Protein AF-A0A2V9WUR1-F1 (afdb_monomer_lite)

pLDDT: mean 77.92, std 10.71, range [49.41, 89.31]

Sequence (133 aa):
MDIHKETISIAVMNGEGKVVMESIIETKASTILQCIQGIHGDLHVTLEEGTWAAWLYDLLKPHVTELVVCDPRKNALMKEGNKSDKIDARKLADLLRGGYLRPVYHGENGLRTLKELARSYLTISKDLTRVMN

Secondary structure (DSSP, 8-state):
-EE-SSEEEEEEE-TTS-EEEEEEEES-HHHHHHHHHTS-S--EEEEESSTTHHHHHHHHTTT-SEEEEE-HHHHGGG--S---HHHHHHHHHHHHHTT---B-----THHHHHHHHHHHHHHHHHHHHHHH-

Foldseek 3Di:
DEDDPFWAWAWDADLVLDTPDTDIGTPDLVRVLVVLVVDDDQAADEYEDDPCLLVVCVSCVVRHNHYAYAHVVVCVVVPPDDDDSNVVNSVRNVCVSVVVGDGDDPDPPVVVVVVVVVVVVVVVVVVVVVVVD

Radius of gyration: 17.42 Å; chains: 1; bounding box: 51×37×45 Å

Structure (mmCIF, N/CA/C/O backbone):
data_AF-A0A2V9WUR1-F1
#
_entry.id   AF-A0A2V9WUR1-F1
#
loop_
_atom_site.group_PDB
_atom_site.id
_atom_site.type_symbol
_atom_site.label_atom_id
_atom_site.label_alt_id
_atom_site.label_comp_id
_atom_site.label_asym_id
_atom_site.label_entity_id
_atom_site.label_seq_id
_atom_site.pdbx_PDB_ins_code
_atom_site.Cartn_x
_atom_site.Cartn_y
_atom_site.Cartn_z
_atom_site.occupancy
_atom_site.B_iso_or_equiv
_atom_site.auth_seq_id
_atom_site.auth_comp_id
_atom_site.auth_asym_id
_atom_site.auth_atom_id
_atom_site.pdbx_PDB_model_num
ATOM 1 N N . MET A 1 1 ? -2.693 4.047 2.230 1.00 84.06 1 MET A N 1
ATOM 2 C CA . MET A 1 1 ? -1.305 4.322 2.649 1.00 84.06 1 MET A CA 1
ATOM 3 C C . MET A 1 1 ? -0.645 5.110 1.546 1.00 84.06 1 MET A C 1
ATOM 5 O O . MET A 1 1 ? -0.753 4.711 0.392 1.00 84.06 1 MET A O 1
ATOM 9 N N . ASP A 1 2 ? -0.006 6.213 1.902 1.00 82.69 2 ASP A N 1
ATOM 10 C CA . ASP A 1 2 ? 0.761 7.036 0.975 1.00 82.69 2 ASP A CA 1
ATOM 11 C C . ASP A 1 2 ? 2.252 6.919 1.310 1.00 82.69 2 ASP A C 1
ATOM 13 O O . ASP A 1 2 ? 2.645 7.024 2.476 1.00 82.69 2 ASP A O 1
ATOM 17 N N . ILE A 1 3 ? 3.064 6.588 0.309 1.00 82.50 3 ILE A N 1
ATOM 18 C CA . ILE A 1 3 ? 4.412 6.048 0.511 1.00 82.50 3 ILE A CA 1
ATOM 19 C C . ILE A 1 3 ? 5.440 7.039 -0.014 1.00 82.50 3 ILE A C 1
ATOM 21 O O . ILE A 1 3 ? 5.581 7.229 -1.222 1.00 82.50 3 ILE A O 1
ATOM 25 N N . HIS A 1 4 ? 6.217 7.599 0.905 1.00 79.88 4 HIS A N 1
ATOM 26 C CA . HIS A 1 4 ? 7.358 8.446 0.605 1.00 79.88 4 HIS A CA 1
ATOM 27 C C . HIS A 1 4 ? 8.673 7.690 0.840 1.00 79.88 4 HIS A C 1
ATOM 29 O O . HIS A 1 4 ? 8.712 6.554 1.319 1.00 79.88 4 HIS A O 1
ATOM 35 N N . LYS A 1 5 ? 9.791 8.307 0.440 1.00 75.19 5 LYS A N 1
ATOM 36 C CA . LYS A 1 5 ? 11.119 7.678 0.506 1.00 75.19 5 LYS A CA 1
ATOM 37 C C . LYS A 1 5 ? 11.519 7.297 1.937 1.00 75.19 5 LYS A C 1
ATOM 39 O O . LYS A 1 5 ? 12.115 6.246 2.132 1.00 75.19 5 LYS A O 1
ATOM 44 N N . GLU A 1 6 ? 11.205 8.150 2.907 1.00 79.94 6 GLU A N 1
ATOM 45 C CA . GLU A 1 6 ? 11.650 8.006 4.302 1.00 79.94 6 GLU A CA 1
ATOM 46 C C . GLU A 1 6 ? 10.496 7.693 5.258 1.00 79.94 6 GLU A C 1
ATOM 48 O O . GLU A 1 6 ? 10.694 7.044 6.287 1.00 79.94 6 GLU A O 1
ATOM 53 N N . THR A 1 7 ? 9.285 8.111 4.895 1.00 85.44 7 THR A N 1
ATOM 54 C CA . THR A 1 7 ? 8.091 7.996 5.724 1.00 85.44 7 THR A CA 1
ATOM 55 C C . THR A 1 7 ? 6.916 7.415 4.948 1.00 85.44 7 THR A C 1
ATOM 57 O O . THR A 1 7 ? 6.823 7.515 3.725 1.00 85.44 7 THR A O 1
ATOM 60 N N . ILE A 1 8 ? 5.986 6.806 5.673 1.00 85.62 8 ILE A N 1
ATOM 61 C CA . ILE A 1 8 ? 4.714 6.316 5.158 1.00 85.62 8 ILE A CA 1
ATOM 62 C C . ILE A 1 8 ? 3.603 6.956 5.976 1.00 85.62 8 ILE A C 1
ATOM 64 O O . ILE A 1 8 ? 3.563 6.825 7.202 1.00 85.62 8 ILE A O 1
ATOM 68 N N . SER A 1 9 ? 2.677 7.603 5.279 1.00 87.00 9 SER A N 1
ATOM 69 C CA . SER A 1 9 ? 1.465 8.161 5.863 1.00 87.00 9 SER A CA 1
ATOM 70 C C . SER A 1 9 ? 0.344 7.125 5.811 1.00 87.00 9 SER A C 1
ATOM 72 O O . SER A 1 9 ? -0.018 6.592 4.755 1.00 87.00 9 SER A O 1
ATOM 74 N N . ILE A 1 10 ? -0.214 6.820 6.977 1.00 87.38 10 ILE A N 1
ATOM 75 C CA . ILE A 1 10 ? -1.273 5.835 7.173 1.00 87.38 10 ILE A CA 1
ATOM 76 C C . ILE A 1 10 ? -2.500 6.556 7.714 1.00 87.38 10 ILE A C 1
ATOM 78 O O . ILE A 1 10 ? -2.430 7.242 8.730 1.00 87.38 10 ILE A O 1
ATOM 82 N N . ALA A 1 11 ? -3.631 6.355 7.047 1.00 87.44 11 ALA A N 1
ATOM 83 C CA . ALA A 1 11 ? -4.945 6.739 7.532 1.00 87.44 11 ALA A CA 1
ATOM 84 C C . ALA A 1 11 ? -5.812 5.479 7.587 1.00 87.44 11 ALA A C 1
ATOM 86 O O . ALA A 1 11 ? -5.893 4.737 6.605 1.00 87.44 11 ALA A O 1
ATOM 87 N N . VAL A 1 12 ? -6.431 5.237 8.737 1.00 86.38 12 VAL A N 1
ATOM 88 C CA . VAL A 1 12 ? -7.337 4.114 8.985 1.00 86.38 12 VAL A CA 1
ATOM 89 C C . VAL A 1 12 ? -8.730 4.682 9.199 1.00 86.38 12 VAL A C 1
ATOM 91 O O . VAL A 1 12 ? -8.930 5.589 10.013 1.00 86.38 12 VAL A O 1
ATOM 94 N N . MET A 1 13 ? -9.698 4.141 8.471 1.00 86.56 13 MET A N 1
ATOM 95 C CA . MET A 1 13 ? -11.097 4.549 8.539 1.00 86.56 13 MET A CA 1
ATOM 96 C C . MET A 1 13 ? -11.968 3.350 8.892 1.00 86.56 13 MET A C 1
ATOM 98 O O . MET A 1 13 ? -11.682 2.229 8.478 1.00 86.56 13 MET A O 1
ATOM 102 N N . ASN A 1 14 ? -13.026 3.587 9.665 1.00 84.81 14 ASN A N 1
ATOM 103 C CA . ASN A 1 14 ? -14.043 2.575 9.926 1.00 84.81 14 ASN A CA 1
ATOM 104 C C . ASN A 1 14 ? -15.053 2.498 8.757 1.00 84.81 14 ASN A C 1
ATOM 106 O O . ASN A 1 14 ? -15.054 3.347 7.860 1.00 84.81 14 ASN A O 1
ATOM 110 N N . GLY A 1 15 ? -15.950 1.506 8.780 1.00 78.19 15 GLY A N 1
ATOM 111 C CA . GLY A 1 15 ? -16.978 1.330 7.740 1.00 78.19 15 GLY A CA 1
ATOM 112 C C . GLY A 1 15 ? -17.934 2.524 7.582 1.00 78.19 15 GLY A C 1
ATOM 113 O O . GLY A 1 15 ? -18.434 2.783 6.490 1.00 78.19 15 GLY A O 1
ATOM 114 N N . GLU A 1 16 ? -18.121 3.319 8.637 1.00 81.50 16 GLU A N 1
ATOM 115 C CA . GLU A 1 16 ? -18.940 4.540 8.619 1.00 81.50 16 GLU A CA 1
ATOM 116 C C . GLU A 1 16 ? -18.234 5.726 7.933 1.00 81.50 16 GLU A C 1
ATOM 118 O O . GLU A 1 16 ? -18.857 6.752 7.664 1.00 81.50 16 GLU A O 1
ATOM 123 N N . GLY A 1 17 ? -16.942 5.601 7.606 1.00 77.88 17 GLY A N 1
ATOM 124 C CA . GLY A 1 17 ? -16.143 6.675 7.012 1.00 77.88 17 GLY A CA 1
ATOM 125 C C . GLY A 1 17 ? -15.548 7.648 8.032 1.00 77.88 17 GLY A C 1
ATOM 126 O O . GLY A 1 17 ? -15.135 8.752 7.674 1.00 77.88 17 GLY A O 1
ATOM 127 N N . LYS A 1 18 ? -15.490 7.265 9.309 1.00 84.44 18 LYS A N 1
ATOM 128 C CA . LYS A 1 18 ? -14.801 8.023 10.353 1.00 84.44 18 LYS A CA 1
ATOM 129 C C . LYS A 1 18 ? -13.344 7.580 10.436 1.00 84.44 18 LYS A C 1
ATOM 131 O O . LYS A 1 18 ? -13.045 6.390 10.509 1.00 84.44 18 LYS A O 1
ATOM 136 N N . VAL A 1 19 ? -12.438 8.553 10.464 1.00 85.88 19 VAL A N 1
ATOM 137 C CA . VAL A 1 19 ? -11.011 8.310 10.693 1.00 85.88 19 VAL A CA 1
ATOM 138 C C . VAL A 1 19 ? -10.818 7.861 12.141 1.00 85.88 19 VAL A C 1
ATOM 140 O O . VAL A 1 19 ? -11.165 8.591 13.070 1.00 85.88 19 VAL A O 1
ATOM 143 N N . VAL A 1 20 ? -10.308 6.645 12.320 1.00 85.94 20 VAL A N 1
ATOM 144 C CA . VAL A 1 20 ? -10.038 6.032 13.632 1.00 85.94 20 VAL A CA 1
ATOM 145 C C . VAL A 1 20 ? -8.570 6.142 14.023 1.00 85.94 20 VAL A C 1
ATOM 147 O O . VAL A 1 20 ? -8.262 6.166 15.211 1.00 85.94 20 VAL A O 1
ATOM 150 N N . MET A 1 21 ? -7.669 6.254 13.047 1.00 85.62 21 MET A N 1
ATOM 151 C CA . MET A 1 21 ? -6.241 6.428 13.294 1.00 85.62 21 MET A CA 1
ATOM 152 C C . MET A 1 21 ? -5.577 7.147 12.120 1.00 85.62 21 MET A C 1
ATOM 154 O O . MET A 1 21 ? -5.852 6.844 10.961 1.00 85.62 21 MET A O 1
ATOM 158 N N . GLU A 1 22 ? -4.658 8.057 12.429 1.00 87.88 22 GLU A N 1
ATOM 159 C CA . GLU A 1 22 ? -3.708 8.622 11.472 1.00 87.88 22 GLU A CA 1
ATOM 160 C C . GLU A 1 22 ? -2.311 8.516 12.070 1.00 87.88 22 GLU A C 1
ATOM 162 O O . GLU A 1 22 ? -2.101 8.854 13.236 1.00 87.88 22 GLU A O 1
ATOM 167 N N . SER A 1 23 ? -1.353 8.044 11.284 1.00 85.88 23 SER A N 1
ATOM 168 C CA . SER A 1 23 ? 0.031 7.918 11.724 1.00 85.88 23 SER A CA 1
ATOM 169 C C . SER A 1 23 ? 0.985 8.170 10.568 1.00 85.88 23 SER A C 1
ATOM 171 O O . SER A 1 23 ? 0.672 7.888 9.413 1.00 85.88 23 SER A O 1
ATOM 173 N N . ILE A 1 24 ? 2.154 8.708 10.893 1.00 87.81 24 ILE A N 1
ATOM 174 C CA . ILE A 1 24 ? 3.286 8.804 9.978 1.00 87.81 24 ILE A CA 1
ATOM 175 C C . ILE A 1 24 ? 4.372 7.932 10.586 1.00 87.81 24 ILE A C 1
ATOM 177 O O . ILE A 1 24 ? 4.819 8.188 11.703 1.00 87.81 24 ILE A O 1
ATOM 181 N N . ILE A 1 25 ? 4.758 6.888 9.866 1.00 87.62 25 ILE A N 1
ATOM 182 C CA . ILE A 1 25 ? 5.761 5.925 10.315 1.00 87.62 25 ILE A CA 1
ATOM 183 C C . ILE A 1 25 ? 6.974 5.951 9.394 1.00 87.62 25 ILE A C 1
ATOM 185 O O . ILE A 1 25 ? 6.888 6.392 8.253 1.00 87.62 25 ILE A O 1
ATOM 189 N N . GLU A 1 26 ? 8.108 5.458 9.874 1.00 86.81 26 GLU A N 1
ATOM 190 C CA . GLU A 1 26 ? 9.281 5.250 9.025 1.00 86.81 26 GLU A CA 1
ATOM 191 C C . GLU A 1 26 ? 9.042 4.095 8.040 1.00 86.81 26 GLU A C 1
ATOM 193 O O . GLU A 1 26 ? 8.347 3.123 8.360 1.00 86.81 26 GLU A O 1
ATOM 198 N N . THR A 1 27 ? 9.677 4.155 6.866 1.00 84.56 27 THR A N 1
ATOM 199 C CA . THR A 1 27 ? 9.680 3.072 5.863 1.00 84.56 27 THR A CA 1
ATOM 200 C C . THR A 1 27 ? 10.549 1.887 6.332 1.00 84.56 27 THR A C 1
ATOM 202 O O . THR A 1 27 ? 11.569 1.551 5.732 1.00 84.56 27 THR A O 1
ATOM 205 N N . LYS A 1 28 ? 10.169 1.252 7.448 1.00 86.31 28 LYS A N 1
ATOM 206 C CA . LYS A 1 28 ? 10.824 0.078 8.048 1.00 86.31 28 LYS A CA 1
ATOM 207 C C . LYS A 1 28 ? 9.824 -1.056 8.227 1.00 86.31 28 LYS A C 1
ATOM 209 O O . LYS A 1 28 ? 8.748 -0.859 8.784 1.00 86.31 28 LYS A O 1
ATOM 214 N N . ALA A 1 29 ? 10.213 -2.264 7.814 1.00 84.50 29 ALA A N 1
ATOM 215 C CA . ALA A 1 29 ? 9.349 -3.448 7.843 1.00 84.50 29 ALA A CA 1
ATOM 216 C C . ALA A 1 29 ? 8.728 -3.705 9.226 1.00 84.50 29 ALA A C 1
ATOM 218 O O . ALA A 1 29 ? 7.526 -3.917 9.335 1.00 84.50 29 ALA A O 1
ATOM 219 N N . SER A 1 30 ? 9.537 -3.638 10.287 1.00 87.75 30 SER A N 1
ATOM 220 C CA . SER A 1 30 ? 9.088 -3.866 11.664 1.00 87.75 30 SER A C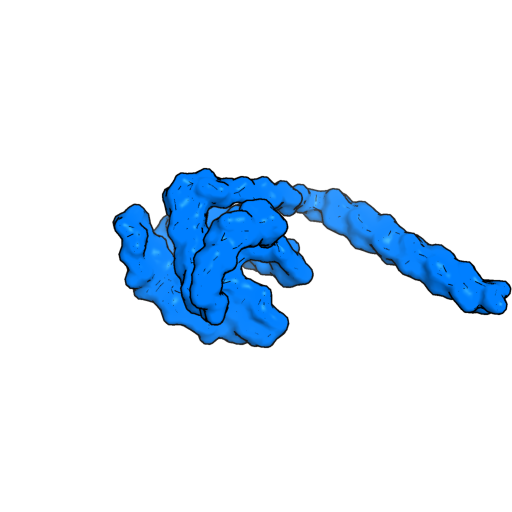A 1
ATOM 221 C C . SER A 1 30 ? 8.041 -2.847 12.112 1.00 87.75 30 SER A C 1
ATOM 223 O O . SER A 1 30 ? 7.017 -3.237 12.662 1.00 87.75 30 SER A O 1
ATOM 225 N N . THR A 1 31 ? 8.264 -1.561 11.838 1.00 88.06 31 THR A N 1
ATOM 226 C CA . THR A 1 31 ? 7.342 -0.476 12.201 1.00 88.06 31 THR A CA 1
ATOM 227 C C . THR A 1 31 ? 6.016 -0.594 11.452 1.00 88.06 31 THR A C 1
ATOM 229 O O . THR A 1 31 ? 4.953 -0.401 12.040 1.00 88.06 31 THR A O 1
ATOM 232 N N . ILE A 1 32 ? 6.065 -0.967 10.171 1.00 87.81 32 ILE A N 1
ATOM 233 C CA . ILE A 1 32 ? 4.872 -1.192 9.346 1.00 87.81 32 ILE A CA 1
ATOM 234 C C . ILE A 1 32 ? 4.057 -2.370 9.892 1.00 87.81 32 ILE A C 1
ATOM 236 O O . ILE A 1 32 ? 2.851 -2.237 10.102 1.00 87.81 32 ILE A O 1
ATOM 240 N N . LEU A 1 33 ? 4.711 -3.504 10.165 1.00 87.81 33 LEU A N 1
ATOM 241 C CA . LEU A 1 33 ? 4.047 -4.693 10.700 1.00 87.81 33 LEU A CA 1
ATOM 242 C C . LEU A 1 33 ? 3.445 -4.437 12.084 1.00 87.81 33 LEU A C 1
ATOM 244 O O . LEU A 1 33 ? 2.305 -4.821 12.318 1.00 87.81 33 LEU A O 1
ATOM 248 N N . GLN A 1 34 ? 4.163 -3.742 12.970 1.00 88.06 34 GLN A N 1
ATOM 249 C CA . GLN A 1 34 ? 3.636 -3.345 14.280 1.00 88.06 34 GLN A CA 1
ATOM 250 C C . GLN A 1 34 ? 2.400 -2.453 14.146 1.00 88.06 34 GLN A C 1
ATOM 252 O O . GLN A 1 34 ? 1.417 -2.659 14.855 1.00 88.06 34 GLN A O 1
ATOM 257 N N . CYS A 1 35 ? 2.425 -1.491 13.218 1.00 87.00 35 CYS A N 1
ATOM 258 C CA . CYS A 1 35 ? 1.281 -0.615 12.986 1.00 87.00 35 CYS A CA 1
ATOM 259 C C . CYS A 1 35 ? 0.049 -1.400 12.518 1.00 87.00 35 CYS A C 1
ATOM 261 O O . CYS A 1 35 ? -1.059 -1.100 12.949 1.00 87.00 35 CYS A O 1
ATOM 263 N N . ILE A 1 36 ? 0.238 -2.396 11.654 1.00 86.56 36 ILE A N 1
ATOM 264 C CA . ILE A 1 36 ? -0.855 -3.210 11.107 1.00 86.56 36 ILE A CA 1
ATOM 265 C C . ILE A 1 36 ? -1.384 -4.207 12.133 1.00 86.56 36 ILE A C 1
ATOM 267 O O . ILE A 1 36 ? -2.593 -4.332 12.285 1.00 86.56 36 ILE A O 1
ATOM 271 N N . GLN A 1 37 ? -0.500 -4.862 12.886 1.00 85.56 37 GLN A N 1
ATOM 272 C CA . GLN A 1 37 ? -0.885 -5.781 13.960 1.00 85.56 37 GLN A CA 1
ATOM 273 C C . GLN A 1 37 ? -1.639 -5.083 15.098 1.00 85.56 37 GLN A C 1
ATOM 275 O O . GLN A 1 37 ? -2.443 -5.718 15.774 1.00 85.56 37 GLN A O 1
ATOM 280 N N . GLY A 1 38 ? -1.393 -3.786 15.311 1.00 84.44 38 GLY A N 1
ATOM 281 C CA . GLY A 1 38 ? -2.137 -2.978 16.277 1.00 84.44 38 GLY A CA 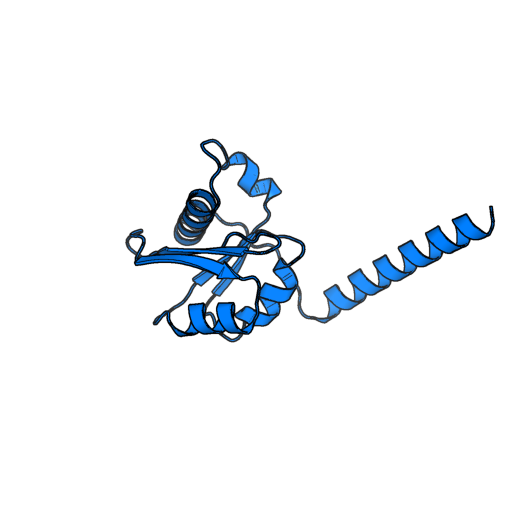1
ATOM 282 C C . GLY A 1 38 ? -3.574 -2.654 15.854 1.00 84.44 38 GLY A C 1
ATOM 283 O O . GLY A 1 38 ? -4.346 -2.161 16.675 1.00 84.44 38 GLY A O 1
ATOM 284 N N . ILE A 1 39 ? -3.949 -2.912 14.596 1.00 85.31 39 ILE A N 1
ATOM 285 C CA . ILE A 1 39 ? -5.303 -2.686 14.089 1.00 85.31 39 ILE A CA 1
ATOM 286 C C . ILE A 1 39 ? -6.061 -4.014 14.130 1.00 85.31 39 ILE A C 1
ATOM 288 O O . ILE A 1 39 ? -5.673 -4.991 13.496 1.00 85.31 39 ILE A O 1
ATOM 292 N N . HIS A 1 40 ? -7.167 -4.049 14.870 1.00 78.38 40 HIS A N 1
ATOM 293 C CA . HIS A 1 40 ? -8.011 -5.236 14.992 1.00 78.38 40 HIS A CA 1
ATOM 294 C C . HIS A 1 40 ? -9.188 -5.195 14.005 1.00 78.38 40 HIS A C 1
ATOM 296 O O . HIS A 1 40 ? -9.838 -4.159 13.864 1.00 78.38 40 HIS A O 1
ATOM 302 N N . GLY A 1 41 ? -9.499 -6.337 13.379 1.00 80.25 41 GLY A N 1
ATOM 303 C CA . GLY A 1 41 ? -10.654 -6.525 12.488 1.00 80.25 41 GLY A CA 1
ATOM 304 C C . GLY A 1 41 ? -10.278 -6.867 11.043 1.00 80.25 41 GLY A C 1
ATOM 305 O O . GLY A 1 41 ? -9.118 -7.154 10.750 1.00 80.25 41 GLY A O 1
ATOM 306 N N . ASP A 1 42 ? -11.268 -6.830 10.144 1.00 82.50 42 ASP A N 1
ATOM 307 C CA . ASP A 1 42 ? -11.077 -7.077 8.709 1.00 82.50 42 ASP A CA 1
ATOM 308 C C . ASP A 1 42 ? -10.376 -5.892 8.038 1.00 82.50 42 ASP A C 1
ATOM 310 O O . ASP A 1 42 ? -10.994 -4.906 7.615 1.00 82.50 42 ASP A O 1
ATOM 314 N N . LEU A 1 43 ? -9.052 -5.980 7.956 1.00 85.62 43 LEU A N 1
ATOM 315 C CA . LEU A 1 43 ? -8.222 -4.894 7.466 1.00 85.62 43 LEU A CA 1
ATOM 316 C C . LEU A 1 43 ? -8.121 -4.919 5.937 1.00 85.62 43 LEU A C 1
ATOM 318 O O . LEU A 1 43 ? -7.491 -5.799 5.349 1.00 85.62 43 LEU A O 1
ATOM 322 N N . HIS A 1 44 ? -8.703 -3.899 5.312 1.00 86.75 44 HIS A N 1
ATOM 323 C CA . HIS A 1 44 ? -8.602 -3.642 3.879 1.00 86.75 44 HIS A CA 1
ATOM 324 C C . HIS A 1 44 ? -7.600 -2.510 3.661 1.00 86.75 44 HIS A C 1
ATOM 326 O O . HIS A 1 44 ? -7.789 -1.392 4.149 1.00 86.75 44 HIS A O 1
ATOM 332 N N . VAL A 1 45 ? -6.510 -2.792 2.953 1.00 86.69 45 VAL A N 1
ATOM 333 C CA . VAL A 1 45 ? -5.406 -1.849 2.758 1.00 86.69 45 VAL A CA 1
ATOM 334 C C . VAL A 1 45 ? -5.307 -1.452 1.297 1.00 86.69 45 VAL A C 1
ATOM 336 O O . VAL A 1 45 ? -5.394 -2.280 0.394 1.00 86.69 45 VAL A O 1
ATOM 339 N N . THR A 1 46 ? -5.043 -0.167 1.065 1.00 87.38 46 THR A N 1
ATOM 340 C CA . THR A 1 46 ? -4.661 0.328 -0.254 1.00 87.38 46 THR A CA 1
ATOM 341 C C . THR A 1 46 ? -3.362 1.113 -0.225 1.00 87.38 46 THR A C 1
ATOM 343 O O . THR A 1 46 ? -3.057 1.802 0.755 1.00 87.38 46 THR A O 1
ATOM 346 N N . LEU A 1 47 ? -2.613 1.027 -1.319 1.00 85.69 47 LEU A N 1
ATOM 347 C CA . LEU A 1 47 ? -1.424 1.825 -1.586 1.00 85.69 47 LEU A CA 1
ATOM 348 C C . LEU A 1 47 ? -1.326 2.187 -3.070 1.00 85.69 47 LEU A C 1
ATOM 350 O O . LEU A 1 47 ? -1.883 1.489 -3.915 1.00 85.69 47 LEU A O 1
ATOM 354 N N . GLU A 1 48 ? -0.634 3.277 -3.393 1.00 82.38 48 GLU A N 1
ATOM 355 C CA . GLU A 1 48 ? -0.368 3.651 -4.787 1.00 82.38 48 GLU A CA 1
ATOM 356 C C . GLU A 1 48 ? 0.798 2.844 -5.375 1.00 82.38 48 GLU A C 1
ATOM 358 O O . GLU A 1 48 ? 1.772 2.528 -4.688 1.00 82.38 48 GLU A O 1
ATOM 363 N N . GLU A 1 49 ? 0.708 2.535 -6.669 1.00 78.81 49 GLU A N 1
ATOM 364 C CA . GLU A 1 49 ? 1.779 1.915 -7.442 1.00 78.81 49 GLU A CA 1
ATOM 365 C C . GLU A 1 49 ? 3.009 2.826 -7.455 1.00 78.81 49 GLU A C 1
ATOM 367 O O . GLU A 1 49 ? 2.961 3.989 -7.858 1.00 78.81 49 GLU A O 1
ATOM 372 N N . GLY A 1 50 ? 4.143 2.272 -7.048 1.00 76.06 50 GLY A N 1
ATOM 373 C CA . GLY A 1 50 ? 5.391 3.002 -6.913 1.00 76.06 50 GLY A CA 1
ATOM 374 C C . GLY A 1 50 ? 6.558 2.062 -6.653 1.00 76.06 50 GLY A C 1
ATOM 375 O O . GLY A 1 50 ? 6.400 0.844 -6.590 1.00 76.06 50 GLY A O 1
ATOM 376 N N . THR A 1 51 ? 7.751 2.625 -6.472 1.00 79.00 51 THR A N 1
ATOM 377 C CA . THR A 1 51 ? 8.994 1.850 -6.312 1.00 79.00 51 THR A CA 1
ATOM 378 C C . THR A 1 51 ? 8.921 0.822 -5.178 1.00 79.00 51 THR A C 1
ATOM 380 O O . THR A 1 51 ? 9.440 -0.283 -5.309 1.00 79.00 51 THR A O 1
ATOM 383 N N . TRP A 1 52 ? 8.245 1.169 -4.081 1.00 80.88 52 TRP A N 1
ATOM 384 C CA . TRP A 1 52 ? 8.112 0.327 -2.888 1.00 80.88 52 TRP A CA 1
ATOM 385 C C . T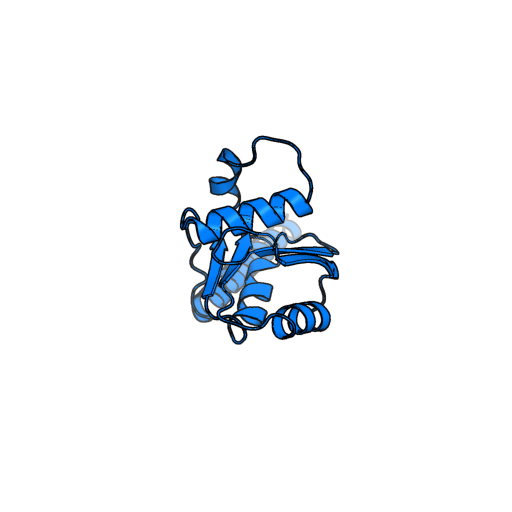RP A 1 52 ? 6.838 -0.523 -2.873 1.00 80.88 52 TRP A C 1
ATOM 387 O O . TRP A 1 52 ? 6.705 -1.385 -2.007 1.00 80.88 52 TRP A O 1
ATOM 397 N N . ALA A 1 53 ? 5.917 -0.305 -3.818 1.00 81.44 53 ALA A N 1
ATOM 398 C CA . ALA A 1 53 ? 4.590 -0.917 -3.810 1.00 81.44 53 ALA A CA 1
ATOM 399 C C . ALA A 1 53 ? 4.660 -2.442 -3.847 1.00 81.44 53 ALA A C 1
ATOM 401 O O . ALA A 1 53 ? 4.027 -3.103 -3.035 1.00 81.44 53 ALA A O 1
ATOM 402 N N . ALA A 1 54 ? 5.509 -3.000 -4.711 1.00 81.19 54 ALA A N 1
ATOM 403 C CA . ALA A 1 54 ? 5.656 -4.445 -4.831 1.00 81.19 54 ALA A CA 1
ATOM 404 C C . ALA A 1 54 ? 6.261 -5.090 -3.569 1.00 81.19 54 ALA A C 1
ATOM 406 O O . ALA A 1 54 ? 5.849 -6.171 -3.170 1.00 81.19 54 ALA A O 1
ATOM 407 N N . TRP A 1 55 ? 7.219 -4.425 -2.915 1.00 85.69 55 TRP A N 1
ATOM 408 C CA . TRP A 1 55 ? 7.792 -4.912 -1.654 1.00 85.69 55 TRP A CA 1
ATOM 409 C C . TRP A 1 55 ? 6.782 -4.840 -0.499 1.00 85.69 55 TRP A C 1
ATOM 411 O O . TRP A 1 55 ? 6.648 -5.798 0.258 1.00 85.69 55 TRP A O 1
ATOM 421 N N . LEU A 1 56 ? 6.036 -3.736 -0.395 1.00 84.62 56 LEU A N 1
ATOM 422 C CA . LEU A 1 56 ? 4.945 -3.600 0.573 1.00 84.62 56 LEU A CA 1
ATOM 423 C C . LEU A 1 56 ? 3.832 -4.610 0.303 1.00 84.62 56 LEU A C 1
ATOM 425 O O . LEU A 1 56 ? 3.277 -5.162 1.244 1.00 84.62 56 LEU A O 1
ATOM 429 N N . TYR A 1 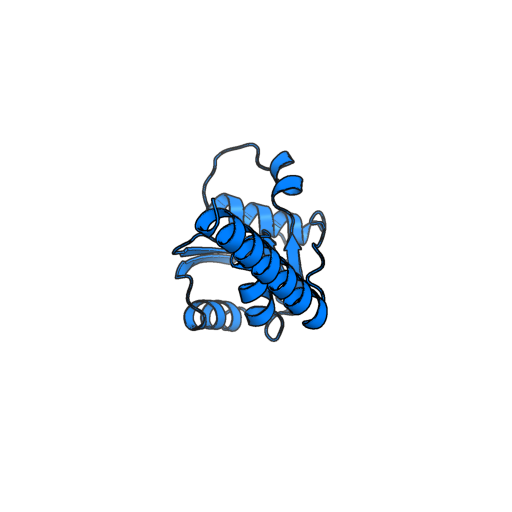57 ? 3.531 -4.888 -0.964 1.00 84.81 57 TYR A N 1
ATOM 430 C CA . TYR A 1 57 ? 2.540 -5.886 -1.334 1.00 84.81 57 TYR A CA 1
ATOM 431 C C . TYR A 1 57 ? 2.901 -7.260 -0.763 1.00 84.81 57 TYR A C 1
ATOM 433 O O . TYR A 1 57 ? 2.094 -7.860 -0.055 1.00 84.81 57 TYR A O 1
ATOM 441 N N . ASP A 1 58 ? 4.137 -7.708 -0.984 1.00 84.94 58 ASP A N 1
ATOM 442 C CA . ASP A 1 58 ? 4.626 -8.989 -0.466 1.00 84.94 58 ASP A CA 1
ATOM 443 C C . ASP A 1 58 ? 4.661 -9.019 1.071 1.00 84.94 58 ASP A C 1
ATOM 445 O O . ASP A 1 58 ? 4.312 -10.032 1.678 1.00 84.94 58 ASP A O 1
ATOM 449 N N . LEU A 1 59 ? 5.048 -7.904 1.703 1.00 86.38 59 LEU A N 1
ATOM 450 C CA . LEU A 1 59 ? 5.113 -7.779 3.160 1.00 86.38 59 LEU A CA 1
ATOM 451 C C . LEU A 1 59 ? 3.726 -7.839 3.812 1.00 86.38 59 LEU A C 1
ATOM 453 O O . LEU A 1 59 ? 3.581 -8.436 4.874 1.00 86.38 59 LEU A O 1
ATOM 457 N N . LEU A 1 60 ? 2.721 -7.194 3.212 1.00 86.25 60 LEU A N 1
ATOM 458 C CA . LEU A 1 60 ? 1.410 -6.993 3.835 1.00 86.25 60 LEU A CA 1
ATOM 459 C C . LEU A 1 60 ? 0.393 -8.073 3.490 1.00 86.25 60 LEU A C 1
ATOM 461 O O . LEU A 1 60 ? -0.461 -8.368 4.322 1.00 86.25 60 LEU A O 1
ATOM 465 N N . LYS A 1 61 ? 0.496 -8.695 2.310 1.00 85.00 61 LYS A N 1
ATOM 466 C CA . LYS A 1 61 ? -0.427 -9.739 1.842 1.00 85.00 61 LYS A CA 1
ATOM 467 C C . LYS A 1 61 ? -0.750 -10.838 2.874 1.00 85.00 61 LYS A C 1
ATOM 469 O O . LYS A 1 61 ? -1.914 -11.216 2.931 1.00 85.00 61 LYS A O 1
ATOM 474 N N . PRO A 1 62 ? 0.189 -11.356 3.695 1.00 85.62 62 PRO A N 1
ATOM 475 C CA . PRO A 1 62 ? -0.145 -12.376 4.695 1.00 85.62 62 PRO A CA 1
ATOM 476 C C . PRO A 1 62 ? -0.828 -11.835 5.966 1.00 85.62 62 PRO A C 1
ATOM 478 O O . PRO A 1 62 ? -1.277 -12.631 6.787 1.00 85.62 62 PRO A O 1
ATOM 481 N N . HIS A 1 63 ? -0.888 -10.515 6.164 1.00 84.94 63 HIS A N 1
ATOM 482 C CA . HIS A 1 63 ? -1.361 -9.883 7.403 1.00 84.94 63 HIS A CA 1
ATOM 483 C C . HIS A 1 63 ? -2.662 -9.088 7.247 1.00 84.94 63 HIS A C 1
ATOM 485 O O . HIS A 1 63 ? -3.173 -8.579 8.242 1.00 84.94 63 HIS A O 1
ATOM 491 N N . VAL A 1 64 ? -3.183 -8.947 6.028 1.00 86.56 64 VAL A N 1
ATOM 492 C CA . VAL A 1 64 ? -4.360 -8.119 5.728 1.00 86.56 64 VAL A CA 1
ATOM 493 C C . VAL A 1 64 ? -5.416 -8.939 4.990 1.00 86.56 64 VAL A C 1
ATOM 495 O O . VAL A 1 64 ? -5.075 -9.858 4.247 1.00 86.56 64 VAL A O 1
ATOM 498 N N . THR A 1 65 ? -6.692 -8.604 5.182 1.00 85.00 65 THR A N 1
ATOM 499 C CA . THR A 1 65 ? -7.818 -9.304 4.542 1.00 85.00 65 THR A CA 1
ATOM 500 C C . THR A 1 65 ? -7.855 -9.025 3.041 1.00 85.00 65 THR A C 1
ATOM 502 O O . THR A 1 65 ? -8.018 -9.940 2.237 1.00 85.00 65 THR A O 1
ATOM 505 N N . GLU A 1 66 ? -7.647 -7.765 2.656 1.00 83.94 66 GLU A N 1
ATOM 506 C CA . GLU A 1 66 ? -7.583 -7.351 1.257 1.00 83.94 66 GLU A CA 1
ATOM 507 C C . GLU A 1 66 ? -6.476 -6.314 1.056 1.00 83.94 66 GLU A C 1
ATOM 509 O O . GLU A 1 66 ? -6.303 -5.403 1.870 1.00 83.94 66 GLU A O 1
ATOM 514 N N . LEU A 1 67 ? -5.728 -6.445 -0.042 1.00 85.19 67 LEU A N 1
ATOM 515 C CA . LEU A 1 67 ? -4.656 -5.526 -0.405 1.00 85.19 67 LEU A CA 1
ATOM 516 C C . LEU A 1 67 ? -4.789 -5.071 -1.854 1.00 85.19 67 LEU A C 1
ATOM 518 O O . LEU A 1 67 ? -4.579 -5.851 -2.786 1.00 85.19 67 LEU A O 1
ATOM 522 N N . VAL A 1 68 ? -5.083 -3.786 -2.034 1.00 83.69 68 VAL A N 1
ATOM 523 C CA . VAL A 1 68 ? -5.310 -3.175 -3.346 1.00 83.69 68 VAL A CA 1
ATOM 524 C C . VAL A 1 68 ? -4.220 -2.159 -3.655 1.00 83.69 68 VAL A C 1
ATOM 526 O O . VAL A 1 68 ? -4.166 -1.080 -3.062 1.00 83.69 68 VAL A O 1
ATOM 529 N N . VAL A 1 69 ? -3.382 -2.466 -4.645 1.00 82.94 69 VAL A N 1
ATOM 530 C CA . VAL A 1 69 ? -2.458 -1.479 -5.216 1.00 82.94 69 VAL A CA 1
ATOM 531 C C . VAL A 1 69 ? -3.173 -0.718 -6.327 1.00 82.94 69 VAL A C 1
ATOM 533 O O . VAL A 1 69 ? -3.732 -1.339 -7.229 1.00 82.94 69 VAL A O 1
ATOM 536 N N . CYS A 1 70 ? -3.197 0.611 -6.271 1.00 80.06 70 CYS A N 1
ATOM 537 C CA . CYS A 1 70 ? -3.908 1.460 -7.232 1.00 80.06 70 CYS A CA 1
ATOM 538 C C . CYS A 1 70 ? -2.952 2.257 -8.136 1.00 80.06 70 CYS A C 1
ATOM 540 O O . CYS A 1 70 ? -1.847 2.608 -7.739 1.00 80.06 70 CYS A O 1
ATOM 542 N N . ASP A 1 71 ? -3.368 2.549 -9.374 1.00 73.69 71 ASP A N 1
ATOM 543 C CA . ASP A 1 71 ? -2.549 3.290 -10.348 1.00 73.69 71 ASP A CA 1
ATOM 544 C C . ASP A 1 71 ? -2.605 4.811 -10.076 1.00 73.69 71 ASP A C 1
ATOM 546 O O . ASP A 1 71 ? -3.665 5.427 -10.272 1.00 73.69 71 ASP A O 1
ATOM 550 N N . PRO A 1 72 ? -1.483 5.459 -9.701 1.00 68.19 72 PRO A N 1
ATOM 551 C CA . PRO A 1 72 ? -1.457 6.883 -9.382 1.00 68.19 72 PRO A CA 1
ATOM 552 C C . PRO A 1 72 ? -1.834 7.759 -10.582 1.00 68.19 72 PRO A C 1
ATOM 554 O O . PRO A 1 72 ? -2.371 8.851 -10.394 1.00 68.19 72 PRO A O 1
ATOM 557 N N . ARG A 1 73 ? -1.612 7.305 -11.826 1.00 63.88 73 ARG A N 1
ATOM 558 C CA . ARG A 1 73 ? -1.930 8.090 -13.035 1.00 63.88 73 ARG A CA 1
ATOM 559 C C . ARG A 1 73 ? -3.428 8.225 -13.262 1.00 63.88 73 ARG A C 1
ATOM 561 O O . ARG A 1 73 ? -3.873 9.220 -13.825 1.00 63.88 73 ARG A O 1
ATOM 568 N N . LYS A 1 74 ? -4.203 7.229 -12.834 1.00 59.66 74 LYS A N 1
ATOM 569 C CA . LYS A 1 74 ? -5.664 7.230 -12.975 1.00 59.66 74 LYS A CA 1
ATOM 570 C C . LYS A 1 74 ? -6.342 7.914 -11.791 1.00 59.66 74 LYS A C 1
ATOM 572 O O . LYS A 1 74 ? -7.354 8.576 -11.991 1.00 59.66 74 LYS A O 1
ATOM 577 N N . ASN A 1 75 ? -5.728 7.852 -10.609 1.00 58.56 75 ASN A N 1
ATOM 578 C CA . ASN A 1 75 ? -6.155 8.624 -9.441 1.00 58.56 75 ASN A CA 1
ATOM 579 C C . ASN A 1 75 ? -5.774 10.112 -9.534 1.00 58.56 75 ASN A C 1
ATOM 581 O O . ASN A 1 75 ? -6.386 10.936 -8.862 1.00 58.56 75 ASN A O 1
ATOM 585 N N . ALA A 1 76 ? -4.809 10.487 -10.385 1.00 54.38 76 ALA A N 1
ATOM 586 C CA . ALA A 1 76 ? -4.379 11.876 -10.572 1.00 54.38 76 ALA A CA 1
ATOM 587 C C . ALA A 1 76 ? -5.514 12.822 -11.005 1.00 54.38 76 ALA A C 1
ATOM 589 O O . ALA A 1 76 ? -5.501 13.987 -10.620 1.00 54.38 76 ALA A O 1
ATOM 590 N N . LEU A 1 77 ? -6.523 12.319 -11.728 1.00 51.50 77 LEU A N 1
ATOM 591 C CA . LEU A 1 77 ? -7.722 13.088 -12.095 1.00 51.50 77 LEU A CA 1
ATOM 592 C C . LEU A 1 77 ? -8.589 13.464 -10.880 1.00 51.50 77 LEU A C 1
ATOM 594 O O . LEU A 1 77 ? -9.385 14.388 -10.964 1.00 51.50 77 LEU A O 1
ATOM 598 N N . MET A 1 78 ? -8.423 12.770 -9.750 1.00 53.50 78 MET A N 1
ATOM 599 C CA . MET A 1 78 ? -9.097 13.052 -8.477 1.00 53.50 78 MET A CA 1
ATOM 600 C C . MET A 1 78 ? -8.179 13.754 -7.457 1.00 53.50 78 MET A C 1
ATOM 602 O O . MET A 1 78 ? -8.612 14.074 -6.349 1.00 53.50 78 MET A O 1
ATOM 606 N N . LYS A 1 79 ? -6.914 14.033 -7.816 1.00 54.94 79 LYS A N 1
ATOM 607 C CA . LYS A 1 79 ? -5.937 14.765 -6.985 1.00 54.94 79 LYS A CA 1
ATOM 608 C C . LYS A 1 79 ? -6.041 16.293 -7.151 1.00 54.94 79 LYS A C 1
ATOM 610 O O . LYS A 1 79 ? -5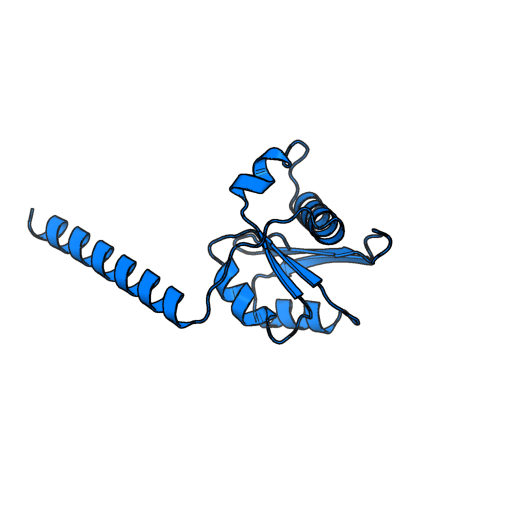.035 16.991 -7.050 1.00 54.94 79 LYS A O 1
ATOM 615 N N . GLU A 1 80 ? -7.235 16.839 -7.381 1.00 49.41 80 GLU A N 1
ATOM 616 C CA . GLU A 1 80 ? -7.453 18.289 -7.277 1.00 49.41 80 GLU A CA 1
ATOM 617 C C . GLU A 1 80 ? -7.581 18.706 -5.797 1.00 49.41 80 GLU A C 1
ATOM 619 O O . GLU A 1 80 ? -8.274 18.066 -4.999 1.00 49.41 80 GLU A O 1
ATOM 624 N N . GLY A 1 81 ? -6.854 19.756 -5.400 1.00 55.31 81 GLY A N 1
ATOM 625 C CA . GLY A 1 81 ? -6.872 20.334 -4.048 1.00 55.31 81 GLY A CA 1
ATOM 626 C C . GLY A 1 81 ? -5.522 20.333 -3.317 1.00 55.31 81 GLY A C 1
ATOM 627 O O . GLY A 1 81 ? -4.488 19.965 -3.870 1.00 55.31 81 GLY A O 1
ATOM 628 N N . ASN A 1 82 ? -5.540 20.781 -2.056 1.00 51.44 82 ASN A N 1
ATOM 629 C CA . ASN A 1 82 ? -4.352 20.911 -1.203 1.00 51.44 82 ASN A CA 1
ATOM 630 C C . ASN A 1 82 ? -3.602 19.574 -1.064 1.00 51.44 82 ASN A C 1
ATOM 632 O O . ASN A 1 82 ? -4.197 18.574 -0.659 1.00 51.44 82 ASN A O 1
ATOM 636 N N . LYS A 1 83 ? -2.297 19.581 -1.371 1.00 57.22 83 LYS A N 1
ATOM 637 C CA . LYS A 1 83 ? -1.399 18.426 -1.243 1.00 57.22 83 LYS A CA 1
ATOM 638 C C . LYS A 1 83 ? -0.843 18.357 0.174 1.00 57.22 83 LYS A C 1
ATOM 640 O O . LYS A 1 83 ? -0.129 19.259 0.608 1.00 57.22 83 LYS A O 1
ATOM 645 N N . SER A 1 84 ? -1.177 17.295 0.889 1.00 62.66 84 SER A N 1
ATOM 646 C CA . SER A 1 84 ? -0.539 16.922 2.148 1.00 62.66 84 SER A CA 1
ATOM 647 C C . SER A 1 84 ? -0.621 15.412 2.270 1.00 62.66 84 SER A C 1
ATOM 649 O O . SER A 1 84 ? -1.696 14.854 2.061 1.00 62.66 84 SER A O 1
ATOM 651 N N . ASP A 1 85 ? 0.471 14.774 2.680 1.00 67.19 85 ASP A N 1
ATOM 652 C CA . ASP A 1 85 ? 0.581 13.312 2.773 1.00 67.19 85 ASP A CA 1
ATOM 653 C C . ASP A 1 85 ? -0.541 12.683 3.626 1.00 67.19 85 ASP A C 1
ATOM 655 O O . ASP A 1 85 ? -1.002 11.572 3.371 1.00 67.19 85 ASP A O 1
ATOM 659 N N . LYS A 1 86 ? -1.047 13.420 4.628 1.00 68.19 86 LYS A N 1
ATOM 660 C CA . LYS A 1 86 ? -2.201 13.001 5.444 1.00 68.19 86 LYS A CA 1
ATOM 661 C C . LYS A 1 86 ? -3.517 13.050 4.669 1.00 68.19 86 LYS A C 1
ATOM 663 O O . LYS A 1 86 ? -4.326 12.127 4.745 1.00 68.19 86 LYS A O 1
ATOM 668 N N . ILE A 1 87 ? -3.732 14.135 3.925 1.00 70.75 87 ILE A N 1
ATOM 669 C CA . ILE A 1 87 ? -4.928 14.329 3.097 1.00 70.75 87 ILE A CA 1
ATOM 670 C C . ILE A 1 87 ? -4.953 13.273 1.990 1.00 70.75 87 ILE A C 1
ATOM 672 O O . ILE A 1 87 ? -6.010 12.706 1.713 1.00 70.75 87 ILE A O 1
ATOM 676 N N . ASP A 1 88 ? -3.797 12.966 1.409 1.00 72.69 88 ASP A N 1
ATOM 677 C CA . ASP A 1 88 ? -3.669 11.970 0.350 1.00 72.69 88 ASP A CA 1
ATOM 678 C C . ASP A 1 88 ? -3.918 10.550 0.884 1.00 72.69 88 ASP A C 1
ATOM 680 O O . ASP A 1 88 ? -4.718 9.810 0.303 1.00 72.69 88 ASP A O 1
ATOM 684 N N . ALA A 1 89 ? -3.373 10.194 2.055 1.00 76.00 89 ALA A N 1
ATOM 685 C CA . ALA A 1 89 ? -3.675 8.917 2.706 1.00 76.00 89 ALA A CA 1
ATOM 686 C C . ALA A 1 89 ? -5.172 8.749 3.031 1.00 76.00 89 ALA A C 1
ATOM 688 O O . ALA A 1 89 ? -5.724 7.660 2.845 1.00 76.00 89 ALA A O 1
ATOM 689 N N . ARG A 1 90 ? -5.842 9.820 3.475 1.00 79.44 90 ARG A N 1
ATOM 690 C CA . ARG A 1 90 ? -7.283 9.810 3.764 1.00 79.44 90 ARG A CA 1
ATOM 691 C C . ARG A 1 90 ? -8.130 9.680 2.500 1.00 79.44 90 ARG A C 1
ATOM 693 O O . ARG A 1 90 ? -9.044 8.860 2.471 1.00 79.44 90 ARG A O 1
ATOM 700 N N . LYS A 1 91 ? -7.803 10.424 1.439 1.00 79.31 91 LYS A N 1
ATOM 701 C CA . LYS A 1 91 ? -8.478 10.303 0.135 1.00 79.31 91 LYS A CA 1
ATOM 702 C C . LYS A 1 91 ? -8.395 8.875 -0.403 1.00 79.31 91 LYS A C 1
ATOM 704 O O . LYS A 1 91 ? -9.391 8.350 -0.890 1.00 79.31 91 LYS A O 1
ATOM 709 N N . LEU A 1 92 ? -7.235 8.229 -0.277 1.00 76.62 92 LEU A N 1
ATOM 710 C CA . LEU A 1 92 ? -7.066 6.830 -0.676 1.00 76.62 92 LEU A CA 1
ATOM 711 C C . LEU A 1 92 ? -7.971 5.883 0.124 1.00 76.62 92 LEU A C 1
ATOM 713 O O . LEU A 1 92 ? -8.573 4.984 -0.461 1.00 76.62 92 LEU A O 1
ATOM 717 N N . ALA A 1 93 ? -8.103 6.093 1.435 1.00 78.06 93 ALA A N 1
ATOM 718 C CA . ALA A 1 93 ? -8.997 5.294 2.273 1.00 78.06 93 ALA A CA 1
ATOM 719 C C . ALA A 1 93 ? -10.479 5.484 1.891 1.00 78.06 93 ALA A C 1
ATOM 721 O O . ALA A 1 93 ? -11.220 4.503 1.804 1.00 78.06 93 ALA A O 1
ATOM 722 N N . ASP A 1 94 ? -10.900 6.712 1.576 1.00 79.88 94 ASP A N 1
ATOM 723 C CA . ASP A 1 94 ? -12.254 6.982 1.079 1.00 79.88 94 ASP A CA 1
ATOM 724 C C . ASP A 1 94 ? -12.522 6.329 -0.288 1.00 79.88 94 ASP A C 1
ATOM 726 O O . ASP A 1 94 ? -13.591 5.749 -0.494 1.00 79.88 94 ASP A O 1
ATOM 730 N N . LEU A 1 95 ? -11.551 6.360 -1.208 1.00 78.69 95 LEU A N 1
ATOM 731 C CA . LEU A 1 95 ? -11.672 5.705 -2.515 1.00 78.69 95 LEU A CA 1
ATOM 732 C C . LEU A 1 95 ? -11.758 4.179 -2.396 1.00 78.69 95 LEU A C 1
ATOM 734 O O . LEU A 1 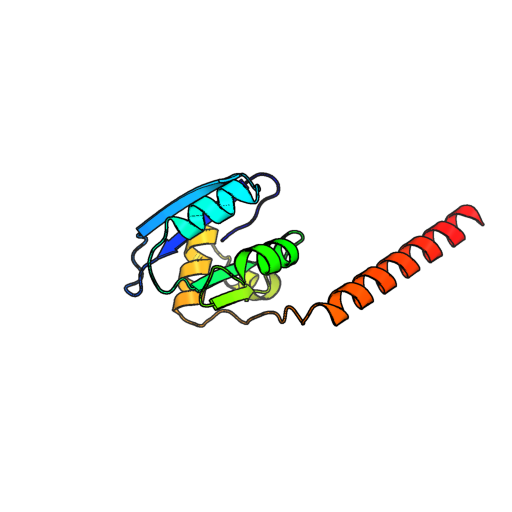95 ? -12.529 3.562 -3.136 1.00 78.69 95 LEU A O 1
ATOM 738 N N . LEU A 1 96 ? -10.995 3.580 -1.475 1.00 78.25 96 LEU A N 1
ATOM 739 C CA . LEU A 1 96 ? -11.062 2.146 -1.187 1.00 78.25 96 LEU A CA 1
ATOM 740 C C . LEU A 1 96 ? -12.444 1.771 -0.651 1.00 78.25 96 LEU A C 1
ATOM 742 O O . LEU A 1 96 ? -13.079 0.867 -1.186 1.00 78.25 96 LEU A O 1
ATOM 746 N N . ARG A 1 97 ? -12.940 2.515 0.346 1.00 77.44 97 ARG A N 1
ATOM 747 C CA . ARG A 1 97 ? -14.269 2.293 0.931 1.00 77.44 97 ARG A CA 1
ATOM 748 C C . ARG A 1 97 ? -15.385 2.425 -0.104 1.00 77.44 97 ARG A C 1
ATOM 750 O O . ARG A 1 97 ? -16.333 1.650 -0.087 1.00 77.44 97 ARG A O 1
ATOM 757 N N . GLY A 1 98 ? -15.281 3.407 -0.997 1.00 74.19 98 GLY A N 1
ATOM 758 C CA . GLY A 1 98 ? -16.254 3.617 -2.067 1.00 74.19 98 GLY A CA 1
ATOM 759 C C . GLY A 1 98 ? -16.143 2.631 -3.235 1.00 74.19 98 GLY A C 1
ATOM 760 O O . GLY A 1 98 ? -16.945 2.720 -4.159 1.00 74.19 98 GLY A O 1
ATOM 761 N N . GLY A 1 99 ? -15.156 1.724 -3.235 1.00 69.81 99 GLY A N 1
ATOM 762 C CA . GLY A 1 99 ? -14.920 0.786 -4.338 1.00 69.81 99 GLY A CA 1
ATOM 763 C C . GLY A 1 99 ? -14.483 1.462 -5.645 1.00 69.81 99 GLY A C 1
ATOM 764 O O . GLY A 1 99 ? -14.560 0.862 -6.714 1.00 69.81 99 GLY A O 1
ATOM 765 N N . TYR A 1 100 ? -14.031 2.717 -5.585 1.00 69.81 100 TYR A N 1
ATOM 766 C CA . TYR A 1 100 ? -13.650 3.503 -6.764 1.00 69.81 100 TYR A CA 1
ATOM 767 C C . TYR A 1 100 ? -12.212 3.236 -7.223 1.00 69.81 100 TYR A C 1
ATOM 769 O O . TYR A 1 100 ? -11.795 3.713 -8.281 1.00 69.81 100 TYR A O 1
ATOM 777 N N . LEU A 1 101 ? -11.441 2.473 -6.446 1.00 68.81 101 LEU A N 1
ATOM 778 C CA . LEU A 1 101 ? -10.081 2.099 -6.807 1.00 68.81 101 LEU A CA 1
ATOM 779 C C . LEU A 1 101 ? -10.082 0.991 -7.854 1.00 68.81 101 LEU A C 1
ATOM 781 O O . LEU A 1 101 ? -10.707 -0.053 -7.694 1.00 68.81 101 LEU A O 1
ATOM 785 N N . ARG A 1 102 ? -9.315 1.203 -8.926 1.00 62.41 102 ARG A N 1
ATOM 786 C CA . ARG A 1 102 ? -9.029 0.151 -9.903 1.00 62.41 102 ARG A CA 1
ATOM 787 C C . ARG A 1 102 ? -7.772 -0.604 -9.468 1.00 62.41 102 ARG A C 1
ATOM 789 O O . ARG A 1 102 ? -6.699 0.008 -9.480 1.00 62.41 102 ARG A O 1
ATOM 796 N N . PRO A 1 103 ? -7.878 -1.895 -9.109 1.00 66.56 103 PRO A N 1
ATOM 797 C CA . PRO A 1 103 ? -6.724 -2.679 -8.697 1.00 66.56 103 PRO A CA 1
ATOM 798 C C . PRO A 1 103 ? -5.740 -2.840 -9.860 1.00 66.56 103 PRO A C 1
ATOM 800 O O . PRO A 1 103 ? -6.123 -3.157 -10.990 1.00 66.56 103 PRO A O 1
ATOM 803 N N . VAL A 1 104 ? -4.458 -2.632 -9.577 1.00 65.75 104 VAL A N 1
ATOM 804 C CA . VAL A 1 104 ? -3.345 -2.971 -10.462 1.00 65.75 104 VAL A CA 1
ATOM 805 C C . VAL A 1 104 ? -2.887 -4.376 -10.111 1.00 65.75 104 VAL A C 1
ATOM 807 O O . VAL A 1 104 ? -2.480 -4.653 -8.983 1.00 65.75 104 VAL A O 1
ATOM 810 N N . TYR A 1 105 ? -2.943 -5.269 -11.095 1.00 60.38 105 TYR A N 1
ATOM 811 C CA . TYR A 1 105 ? -2.548 -6.659 -10.921 1.00 60.38 105 TYR A CA 1
ATOM 812 C C . TYR A 1 105 ? -1.066 -6.771 -10.543 1.00 60.38 105 TYR A C 1
ATOM 814 O O . TYR A 1 105 ? -0.178 -6.517 -11.358 1.00 60.38 105 TYR A O 1
ATOM 822 N N . HIS A 1 106 ? -0.815 -7.189 -9.306 1.00 59.66 106 HIS A N 1
ATOM 823 C CA . HIS A 1 106 ? 0.488 -7.647 -8.846 1.00 59.66 106 HIS A CA 1
ATOM 824 C C . HIS A 1 106 ? 0.504 -9.160 -9.020 1.00 59.66 106 HIS A C 1
ATOM 826 O O . HIS A 1 106 ? 0.027 -9.905 -8.168 1.00 59.66 106 HIS A O 1
ATOM 832 N N . GLY A 1 107 ? 0.939 -9.598 -10.201 1.00 49.97 107 GLY A N 1
ATOM 833 C CA . GLY A 1 107 ? 0.945 -11.013 -10.548 1.00 49.97 107 GLY A CA 1
ATOM 834 C C . GLY A 1 107 ? 1.802 -11.852 -9.619 1.00 49.97 107 GLY A C 1
ATOM 835 O O . GLY A 1 107 ? 2.765 -11.360 -9.033 1.00 49.97 107 GLY A O 1
ATOM 836 N N . GLU A 1 108 ? 1.448 -13.132 -9.511 1.00 55.91 108 GLU A N 1
ATOM 837 C CA . GLU A 1 108 ? 2.234 -14.106 -8.762 1.00 55.91 108 GLU A CA 1
ATOM 838 C C . GLU A 1 108 ? 3.703 -14.103 -9.212 1.00 55.91 108 GLU A C 1
ATOM 840 O O . GLU A 1 108 ? 4.018 -13.844 -10.380 1.00 55.91 108 GLU A O 1
ATOM 845 N N . ASN A 1 109 ? 4.584 -14.395 -8.250 1.00 56.47 109 ASN A N 1
ATOM 846 C CA . ASN A 1 109 ? 6.047 -14.253 -8.242 1.00 56.47 109 ASN A CA 1
ATOM 847 C C . ASN A 1 109 ? 6.803 -14.540 -9.563 1.00 56.47 109 ASN A C 1
ATOM 849 O O . ASN A 1 109 ? 7.894 -14.008 -9.764 1.00 56.47 109 ASN A O 1
ATOM 853 N N . GLY A 1 110 ? 6.253 -15.332 -10.488 1.00 56.22 110 GLY A N 1
ATOM 854 C CA . GLY A 1 110 ? 6.871 -15.658 -11.777 1.00 56.22 110 GLY A CA 1
ATOM 855 C C . GLY A 1 110 ? 7.006 -14.486 -12.761 1.00 56.22 110 GLY A C 1
ATOM 856 O O . GLY A 1 110 ? 8.051 -14.339 -13.397 1.00 56.22 110 GLY A O 1
ATOM 857 N N . LEU A 1 111 ? 5.998 -13.612 -12.881 1.00 63.06 111 LEU A N 1
ATOM 858 C CA . LEU A 1 111 ? 6.030 -12.522 -13.878 1.00 63.06 111 LEU A CA 1
ATOM 859 C C . LEU A 1 111 ? 6.967 -11.375 -13.474 1.00 63.06 111 LEU A C 1
ATOM 861 O O . LEU A 1 111 ? 7.556 -10.717 -14.336 1.00 63.06 111 LEU A O 1
ATOM 865 N N . ARG A 1 112 ? 7.142 -11.152 -12.167 1.00 65.44 112 ARG A N 1
ATOM 866 C CA . ARG A 1 112 ? 8.060 -10.134 -11.639 1.00 65.44 112 ARG A CA 1
ATOM 867 C C . ARG A 1 112 ? 9.511 -10.486 -11.946 1.00 65.44 112 ARG A C 1
ATOM 869 O O . ARG A 1 112 ? 10.235 -9.644 -12.469 1.00 65.44 112 ARG A O 1
ATOM 876 N N . THR A 1 113 ? 9.909 -11.730 -11.694 1.00 66.50 113 THR A N 1
ATOM 877 C CA . THR A 1 113 ? 11.263 -12.218 -11.993 1.00 66.50 113 THR A CA 1
ATOM 878 C C . THR A 1 113 ? 11.590 -12.074 -13.478 1.00 66.50 113 THR A C 1
ATOM 880 O O . THR A 1 113 ? 12.653 -11.566 -13.827 1.00 66.50 113 THR A O 1
ATOM 883 N N . LEU A 1 114 ? 10.649 -12.427 -14.361 1.00 74.88 114 LEU A N 1
ATOM 884 C CA . LEU A 1 114 ? 10.820 -12.264 -15.806 1.00 74.88 114 LEU A CA 1
ATOM 885 C C . LEU A 1 114 ? 10.993 -10.791 -16.213 1.00 74.88 114 LEU A C 1
ATOM 887 O O . LEU A 1 114 ? 11.876 -10.465 -17.008 1.00 74.88 114 LEU A O 1
ATOM 891 N N . LYS A 1 115 ? 10.180 -9.889 -15.649 1.00 75.88 115 LYS A N 1
ATOM 892 C CA . LYS A 1 115 ? 10.268 -8.444 -15.907 1.00 75.88 115 LYS A CA 1
ATOM 893 C C . LYS A 1 115 ? 11.614 -7.863 -15.466 1.00 75.88 115 LYS A C 1
ATOM 895 O O . LYS A 1 115 ? 12.212 -7.087 -16.212 1.00 75.88 115 LYS A O 1
ATOM 900 N N . GLU A 1 116 ? 12.093 -8.230 -14.280 1.00 78.81 116 GLU A N 1
ATOM 901 C CA . GLU A 1 116 ? 13.374 -7.739 -13.759 1.00 78.81 116 GLU A CA 1
ATOM 902 C C . GLU A 1 116 ? 14.569 -8.322 -14.527 1.00 78.81 116 GLU A C 1
ATOM 904 O O . GLU A 1 116 ? 15.516 -7.592 -14.830 1.00 78.81 116 GLU A O 1
ATOM 909 N N . LEU A 1 117 ? 14.498 -9.585 -14.960 1.00 80.06 117 LEU A N 1
ATOM 910 C CA . LEU A 1 117 ? 15.509 -10.179 -15.839 1.00 80.06 117 LEU A CA 1
ATOM 911 C C . LEU A 1 117 ? 15.580 -9.451 -17.192 1.00 80.06 117 LEU A C 1
ATOM 913 O O . LEU A 1 117 ? 16.666 -9.087 -17.642 1.00 80.06 117 LEU A O 1
ATOM 917 N N . ALA A 1 118 ? 14.428 -9.175 -17.812 1.00 84.12 118 ALA A N 1
ATOM 918 C CA . ALA A 1 118 ? 14.359 -8.449 -19.080 1.00 84.12 118 ALA A CA 1
ATOM 919 C C . ALA A 1 118 ? 14.915 -7.019 -18.966 1.00 84.12 118 ALA A C 1
ATOM 921 O O . ALA A 1 118 ? 15.649 -6.571 -19.849 1.00 84.12 118 ALA A O 1
ATOM 922 N N . ARG A 1 119 ? 14.617 -6.308 -17.867 1.00 83.00 119 ARG A N 1
ATOM 923 C CA . ARG A 1 119 ? 15.214 -4.991 -17.576 1.00 83.00 119 ARG A CA 1
ATOM 924 C C . ARG A 1 119 ? 16.725 -5.077 -17.418 1.00 83.00 119 ARG A C 1
ATOM 926 O O . ARG A 1 119 ? 17.432 -4.277 -18.021 1.00 83.00 119 ARG A O 1
ATOM 933 N N . SER A 1 120 ? 17.204 -6.047 -16.643 1.00 83.25 120 SER A N 1
ATOM 934 C CA . SER A 1 120 ? 18.635 -6.252 -16.394 1.00 83.25 120 SER A CA 1
ATOM 935 C C . SER A 1 120 ? 19.389 -6.497 -17.701 1.00 83.25 120 SER A C 1
ATOM 937 O O . SER A 1 120 ? 20.394 -5.841 -17.964 1.00 83.25 120 SER A O 1
ATOM 939 N N . TYR A 1 121 ? 18.848 -7.359 -18.567 1.00 86.50 121 TYR A N 1
ATOM 940 C CA . TYR A 1 121 ? 19.387 -7.609 -19.904 1.00 86.50 121 TYR A CA 1
ATOM 941 C C . TYR A 1 121 ? 19.457 -6.333 -20.756 1.00 86.50 121 TYR A C 1
ATOM 943 O O . TYR A 1 121 ? 20.498 -6.038 -21.341 1.00 86.50 121 TYR A O 1
ATOM 951 N N . LEU A 1 122 ? 18.378 -5.544 -20.794 1.00 89.31 122 LEU A N 1
ATOM 952 C CA . LEU A 1 122 ? 18.332 -4.295 -21.561 1.00 89.31 122 LEU A CA 1
ATOM 953 C C . LEU A 1 122 ? 19.354 -3.264 -21.068 1.00 89.31 122 LEU A C 1
ATOM 955 O O . LEU A 1 122 ? 19.962 -2.569 -21.881 1.00 89.31 122 LEU A O 1
ATOM 959 N N . THR A 1 123 ? 19.535 -3.157 -19.751 1.00 88.19 123 THR A N 1
ATOM 960 C CA . THR A 1 123 ? 20.529 -2.264 -19.143 1.00 88.19 123 THR A CA 1
ATOM 961 C C . THR A 1 123 ? 21.943 -2.701 -19.515 1.00 88.19 123 THR A C 1
ATOM 963 O O . THR A 1 123 ? 22.695 -1.897 -20.058 1.00 88.19 123 THR A O 1
ATOM 966 N N . ILE A 1 124 ? 22.271 -3.986 -19.337 1.00 89.31 124 ILE A N 1
ATOM 967 C CA . ILE A 1 124 ? 23.593 -4.537 -19.677 1.00 89.31 124 ILE A CA 1
ATOM 968 C C . ILE A 1 124 ? 23.889 -4.370 -21.172 1.00 89.31 124 ILE A C 1
ATOM 970 O O . ILE A 1 124 ? 24.989 -3.970 -21.542 1.00 89.31 124 ILE A O 1
ATOM 974 N N . SER A 1 125 ? 22.908 -4.629 -22.041 1.00 87.25 125 SER A N 1
ATOM 975 C CA . SER A 1 125 ? 23.077 -4.463 -23.487 1.00 87.25 125 SER A CA 1
ATOM 976 C C . SER A 1 125 ? 23.374 -3.011 -23.873 1.00 87.25 125 SER A C 1
ATOM 978 O O . SER A 1 125 ? 24.197 -2.782 -24.758 1.00 87.25 125 SER A O 1
ATOM 980 N N . LYS A 1 126 ? 22.727 -2.034 -23.224 1.00 88.25 126 LYS A N 1
ATOM 981 C CA . LYS A 1 126 ? 22.995 -0.604 -23.450 1.00 88.25 126 LYS A CA 1
ATOM 982 C C . LYS A 1 126 ? 24.374 -0.196 -22.942 1.00 88.25 126 LYS A C 1
ATOM 984 O O . LYS A 1 126 ? 25.089 0.519 -23.645 1.00 88.25 126 LYS A O 1
ATOM 989 N N . ASP A 1 127 ? 24.761 -0.668 -21.762 1.00 86.19 127 ASP A N 1
ATOM 990 C CA . ASP A 1 127 ? 26.077 -0.371 -21.198 1.00 86.19 127 ASP A CA 1
ATOM 991 C C . ASP A 1 127 ? 27.198 -0.966 -22.058 1.00 86.19 127 ASP A C 1
ATOM 993 O O . ASP A 1 127 ? 28.173 -0.274 -22.348 1.00 86.19 127 ASP A O 1
ATOM 997 N N . LEU A 1 128 ? 27.022 -2.186 -22.581 1.00 88.12 128 LEU A N 1
ATOM 998 C CA . LEU A 1 128 ? 27.961 -2.798 -23.526 1.00 88.12 128 LEU A CA 1
ATOM 999 C C . LEU A 1 128 ? 28.150 -1.924 -24.776 1.00 88.12 128 LEU A C 1
ATOM 1001 O O . LEU A 1 128 ? 29.281 -1.621 -25.153 1.00 88.12 128 LEU A O 1
ATOM 1005 N N . THR A 1 129 ? 27.055 -1.453 -25.387 1.00 84.06 129 THR A N 1
ATOM 1006 C CA . THR A 1 129 ? 27.138 -0.559 -26.558 1.00 84.06 129 THR A CA 1
ATOM 1007 C C . THR A 1 129 ? 27.789 0.790 -26.256 1.00 84.06 129 THR A C 1
ATOM 1009 O O . THR A 1 129 ? 28.329 1.413 -27.165 1.00 84.06 129 THR A O 1
ATOM 1012 N N . ARG A 1 130 ? 27.756 1.252 -25.000 1.00 83.19 130 ARG A N 1
ATOM 1013 C CA . ARG A 1 130 ? 28.403 2.500 -24.575 1.00 83.19 130 ARG A CA 1
ATOM 1014 C C . ARG A 1 130 ? 29.902 2.336 -24.329 1.00 83.19 130 ARG A C 1
ATOM 1016 O O . ARG A 1 130 ? 30.626 3.305 -24.470 1.00 83.19 130 ARG A O 1
ATOM 1023 N N . VAL A 1 131 ? 30.358 1.148 -23.934 1.00 83.81 131 VAL A N 1
ATOM 1024 C CA . VAL A 1 131 ? 31.792 0.861 -23.744 1.00 83.81 131 VAL A CA 1
ATOM 1025 C C . VAL A 1 131 ? 32.493 0.604 -25.081 1.00 83.81 131 VAL A C 1
ATOM 1027 O O . VAL A 1 131 ? 33.687 0.851 -25.206 1.00 83.81 131 VAL A O 1
ATOM 1030 N N . MET A 1 132 ? 31.762 0.098 -26.076 1.00 75.50 132 MET A N 1
ATOM 1031 C CA . MET A 1 132 ? 32.310 -0.215 -27.399 1.00 75.50 132 MET A CA 1
ATOM 1032 C C . MET A 1 132 ? 32.399 0.981 -28.365 1.00 75.50 132 MET A C 1
ATOM 1034 O O . MET A 1 132 ? 33.093 0.858 -29.372 1.00 75.50 132 MET A O 1
ATOM 1038 N N . ASN A 1 133 ? 31.707 2.092 -28.087 1.00 63.44 133 ASN A N 1
ATOM 1039 C CA . ASN A 1 133 ? 31.711 3.328 -28.887 1.00 63.44 133 ASN A CA 1
ATOM 1040 C C . ASN A 1 133 ? 32.438 4.451 -28.146 1.00 63.44 133 ASN A C 1
ATOM 1042 O O . ASN A 1 133 ? 33.086 5.270 -28.831 1.00 63.44 133 ASN A O 1
#